Protein AF-X1G0Q8-F1 (afdb_monomer_lite)

Secondary structure (DSSP, 8-state):
--------HHHHHHHHHHHHHTT----HHHHHHHHHHHGGGGSTT-SS-TTS-HHHHHHHHHHHHHHHGGG---

Structure (mmCIF, N/CA/C/O backbone):
data_AF-X1G0Q8-F1
#
_entry.id   AF-X1G0Q8-F1
#
loop_
_atom_site.group_PDB
_atom_site.id
_atom_site.type_symbol
_atom_site.label_atom_id
_atom_site.label_alt_id
_atom_site.label_comp_id
_atom_site.label_asym_id
_atom_site.label_entity_id
_atom_site.label_seq_id
_atom_site.pdbx_PDB_ins_code
_atom_site.Cartn_x
_atom_site.Cartn_y
_atom_site.Cartn_z
_atom_site.occupancy
_atom_site.B_iso_or_equiv
_atom_site.auth_seq_id
_atom_site.auth_comp_id
_atom_site.auth_asym_id
_atom_site.auth_atom_id
_atom_site.pdbx_PDB_model_num
ATOM 1 N N . MET A 1 1 ? -18.126 -0.496 -18.658 1.00 33.50 1 MET A N 1
ATOM 2 C CA . MET A 1 1 ? -17.118 -1.573 -18.637 1.00 33.50 1 MET A CA 1
ATOM 3 C C . MET A 1 1 ? -16.742 -1.784 -17.188 1.00 33.50 1 MET A C 1
ATOM 5 O O . MET A 1 1 ? -16.095 -0.920 -16.618 1.00 33.50 1 MET A O 1
ATOM 9 N N . GLU A 1 2 ? -17.228 -2.856 -16.571 1.00 39.31 2 GLU A N 1
ATOM 10 C CA . GLU A 1 2 ? -16.733 -3.2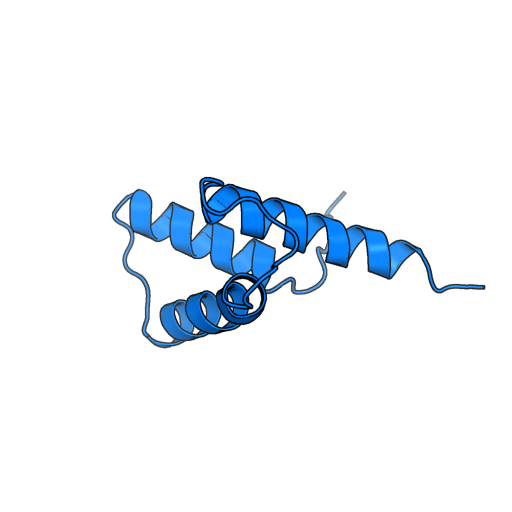64 -15.257 1.00 39.31 2 GLU A CA 1
ATOM 11 C C . GLU A 1 2 ? -15.389 -3.948 -15.492 1.00 39.31 2 GLU A C 1
ATOM 13 O O . GLU A 1 2 ? -15.332 -5.055 -16.030 1.00 39.31 2 GLU A O 1
ATOM 18 N N . ILE A 1 3 ? -14.297 -3.258 -15.167 1.00 51.72 3 ILE A N 1
ATOM 19 C CA . ILE A 1 3 ? -12.994 -3.906 -15.072 1.00 51.72 3 ILE A CA 1
ATOM 20 C C . ILE A 1 3 ? -13.109 -4.805 -13.844 1.00 51.72 3 ILE A C 1
ATOM 22 O O . ILE A 1 3 ? -13.014 -4.331 -12.715 1.00 51.72 3 ILE A O 1
ATOM 26 N N . LYS A 1 4 ? -13.388 -6.097 -14.049 1.00 44.47 4 LYS A N 1
ATOM 27 C CA . LYS A 1 4 ? -13.106 -7.110 -13.031 1.00 44.47 4 LYS A CA 1
ATOM 28 C C . LYS A 1 4 ? -11.591 -7.140 -12.883 1.00 44.47 4 LYS A C 1
ATOM 30 O O . LYS A 1 4 ? -10.922 -7.919 -13.553 1.00 44.47 4 LYS A O 1
ATOM 35 N N . THR A 1 5 ? -11.050 -6.237 -12.072 1.00 54.38 5 THR A N 1
ATOM 36 C CA . THR A 1 5 ? -9.676 -6.347 -11.600 1.00 54.38 5 THR A CA 1
ATOM 37 C C . THR A 1 5 ? -9.577 -7.701 -10.924 1.00 54.38 5 THR A C 1
ATOM 39 O O . THR A 1 5 ? -10.348 -7.998 -10.007 1.00 54.38 5 THR A O 1
ATOM 42 N N . MET A 1 6 ? -8.681 -8.546 -11.428 1.00 56.72 6 MET A N 1
ATOM 43 C CA . MET A 1 6 ? -8.267 -9.744 -10.715 1.00 56.72 6 MET A CA 1
ATOM 44 C C . MET A 1 6 ? -7.934 -9.350 -9.267 1.00 56.72 6 MET A C 1
ATOM 46 O O . MET A 1 6 ? -7.451 -8.231 -9.064 1.00 56.72 6 MET A O 1
ATOM 50 N N . PRO A 1 7 ? -8.210 -10.203 -8.264 1.00 72.44 7 PRO A N 1
ATOM 51 C CA . PRO A 1 7 ? -7.823 -9.910 -6.891 1.00 72.44 7 PRO A CA 1
ATOM 52 C C . PRO A 1 7 ? -6.329 -9.575 -6.854 1.00 72.44 7 PRO A C 1
ATOM 54 O O . PRO A 1 7 ? -5.490 -10.428 -7.136 1.00 72.44 7 PRO A O 1
ATOM 57 N N . ASN A 1 8 ? -6.014 -8.308 -6.592 1.00 87.50 8 ASN A N 1
ATOM 58 C CA . ASN A 1 8 ? -4.658 -7.787 -6.597 1.00 87.50 8 ASN A CA 1
ATOM 59 C C . ASN A 1 8 ? -4.364 -7.270 -5.199 1.00 87.50 8 ASN A C 1
ATOM 61 O O . ASN A 1 8 ? -4.829 -6.194 -4.812 1.00 87.50 8 ASN A O 1
ATOM 65 N N . ILE A 1 9 ? -3.586 -8.057 -4.460 1.00 92.62 9 ILE A N 1
ATOM 66 C CA . ILE A 1 9 ? -3.250 -7.780 -3.066 1.00 92.62 9 ILE A CA 1
ATOM 67 C C . ILE A 1 9 ? -2.597 -6.402 -2.897 1.00 92.62 9 ILE A C 1
ATOM 69 O O . ILE A 1 9 ? -2.838 -5.731 -1.900 1.00 92.62 9 ILE A O 1
ATOM 73 N N . PHE A 1 10 ? -1.846 -5.923 -3.896 1.00 94.19 10 PHE A N 1
ATOM 74 C CA . PHE A 1 10 ? -1.202 -4.611 -3.849 1.00 94.19 10 PHE A CA 1
ATOM 75 C C . PHE A 1 10 ? -2.215 -3.469 -3.988 1.00 94.19 10 PHE A C 1
ATOM 77 O O . PHE A 1 10 ? -2.153 -2.484 -3.249 1.00 94.19 10 PHE A O 1
ATOM 84 N N . ARG A 1 11 ? -3.204 -3.623 -4.880 1.00 94.19 11 ARG A N 1
ATOM 85 C CA . ARG A 1 11 ? -4.288 -2.643 -5.060 1.00 94.19 11 ARG A CA 1
ATOM 86 C C . ARG A 1 11 ? -5.185 -2.584 -3.825 1.00 94.19 11 ARG A C 1
ATOM 88 O O . ARG A 1 11 ? -5.553 -1.495 -3.388 1.00 94.19 11 ARG A O 1
ATOM 95 N N . GLU A 1 12 ? -5.501 -3.739 -3.250 1.00 94.62 12 GLU A N 1
ATOM 96 C CA . GLU A 1 12 ? -6.289 -3.832 -2.021 1.00 94.62 12 GLU A CA 1
ATOM 97 C C . GLU A 1 12 ? -5.533 -3.247 -0.819 1.00 94.62 12 GLU A C 1
ATOM 99 O O . GLU A 1 12 ? -6.080 -2.413 -0.096 1.00 94.62 12 GLU A O 1
ATOM 104 N N . ALA A 1 13 ? -4.246 -3.567 -0.658 1.00 95.44 13 ALA A N 1
ATOM 105 C CA . ALA A 1 13 ? -3.406 -2.976 0.380 1.00 95.44 13 ALA A CA 1
ATOM 106 C C . ALA A 1 13 ? -3.332 -1.447 0.267 1.00 95.44 13 ALA A C 1
ATOM 108 O O . ALA A 1 13 ? -3.460 -0.759 1.281 1.00 95.44 13 ALA A O 1
ATOM 109 N N . LYS A 1 14 ? -3.203 -0.896 -0.950 1.00 95.06 14 LYS A N 1
ATOM 110 C CA . LYS A 1 14 ? -3.233 0.559 -1.167 1.00 95.06 14 LYS A CA 1
ATOM 111 C C . LYS A 1 14 ? -4.560 1.166 -0.705 1.00 95.06 14 LYS A C 1
ATOM 113 O O . LYS A 1 14 ? -4.559 2.141 0.038 1.00 95.06 14 LYS A O 1
ATOM 118 N N . GLN A 1 15 ? -5.688 0.573 -1.091 1.00 95.00 15 GLN A N 1
ATOM 119 C CA . GLN A 1 15 ? -7.012 1.055 -0.680 1.00 95.00 15 GLN A CA 1
ATOM 120 C C . GLN A 1 15 ? -7.202 1.014 0.842 1.00 95.00 15 GLN A C 1
ATOM 122 O O . GLN A 1 15 ? -7.814 1.917 1.414 1.00 95.00 15 GLN A O 1
ATOM 127 N N . LEU A 1 16 ? -6.666 -0.009 1.514 1.00 96.19 16 LEU A N 1
ATOM 128 C CA . LEU A 1 16 ? -6.709 -0.117 2.972 1.00 96.19 16 LEU A CA 1
ATOM 129 C C . LEU A 1 16 ? -5.801 0.909 3.665 1.00 96.19 16 LEU A C 1
ATOM 131 O O . LEU A 1 16 ? -6.178 1.432 4.717 1.00 96.19 16 LEU A O 1
ATOM 135 N N . LEU A 1 17 ? -4.646 1.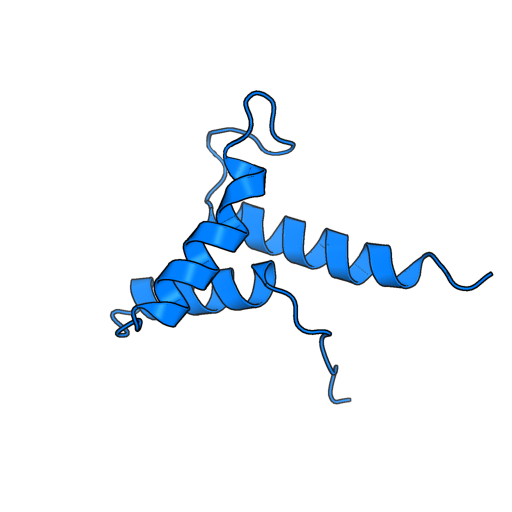238 3.077 1.00 94.56 17 LEU A N 1
ATOM 136 C CA . LEU A 1 17 ? -3.803 2.342 3.542 1.00 94.56 17 LEU A CA 1
ATOM 137 C C . LEU A 1 17 ? -4.509 3.689 3.370 1.00 94.56 17 LEU A C 1
ATOM 139 O O . LEU A 1 17 ? -4.626 4.422 4.346 1.00 94.56 17 LEU A O 1
ATOM 143 N N . ASP A 1 18 ? -5.079 3.962 2.194 1.00 95.00 18 ASP A N 1
ATOM 144 C CA . ASP A 1 18 ? -5.838 5.191 1.926 1.00 95.00 18 ASP A CA 1
ATOM 145 C C . ASP A 1 18 ? -7.024 5.330 2.908 1.00 95.00 18 ASP A C 1
ATOM 147 O O . ASP A 1 18 ? -7.260 6.393 3.488 1.00 95.00 18 ASP A O 1
ATOM 151 N N . LYS A 1 19 ? -7.743 4.225 3.169 1.00 95.19 19 LYS A N 1
ATOM 152 C CA . LYS A 1 19 ? -8.814 4.143 4.178 1.00 95.19 19 LYS A CA 1
ATOM 153 C C . LYS A 1 19 ? -8.295 4.492 5.571 1.00 95.19 19 LYS A C 1
ATOM 155 O O . LYS A 1 19 ? -8.946 5.263 6.277 1.00 95.19 19 LYS A O 1
ATOM 160 N N . ARG A 1 20 ? -7.160 3.920 5.981 1.00 93.81 20 ARG A N 1
ATOM 161 C CA . ARG A 1 20 ? -6.541 4.176 7.290 1.00 93.81 20 ARG A CA 1
ATOM 162 C C . ARG A 1 20 ? -6.110 5.636 7.423 1.00 93.81 20 ARG A C 1
ATOM 164 O O . ARG A 1 20 ? -6.384 6.252 8.451 1.00 93.81 20 ARG A O 1
ATOM 171 N N . ASP A 1 21 ? -5.488 6.190 6.390 1.00 93.31 21 ASP A N 1
ATOM 172 C CA . ASP A 1 21 ? -4.960 7.556 6.384 1.00 93.31 21 ASP A CA 1
ATOM 173 C C . ASP A 1 21 ? -6.094 8.603 6.379 1.00 93.31 21 ASP A C 1
ATOM 175 O O . ASP A 1 21 ? -5.965 9.667 6.984 1.00 93.31 21 ASP A O 1
ATOM 179 N N . ALA A 1 22 ? -7.265 8.261 5.828 1.00 96.31 22 ALA A N 1
ATOM 180 C CA . ALA A 1 22 ? -8.506 9.031 5.968 1.00 96.31 22 ALA A CA 1
ATOM 181 C C . ALA A 1 22 ? -9.187 8.899 7.355 1.00 96.31 22 ALA A C 1
ATOM 183 O O . ALA A 1 22 ? -10.283 9.426 7.563 1.00 96.31 22 ALA A O 1
ATOM 184 N N . GLY A 1 23 ? -8.576 8.186 8.309 1.00 95.81 23 GLY A N 1
ATOM 185 C CA . GLY A 1 23 ? -9.116 7.948 9.654 1.00 95.81 23 GLY A CA 1
ATOM 186 C C . GLY A 1 23 ? -10.090 6.767 9.752 1.00 95.81 23 GLY A C 1
ATOM 187 O O . GLY A 1 23 ? -10.756 6.588 10.776 1.00 95.81 23 GLY A O 1
ATOM 188 N N . GLY A 1 24 ? -10.196 5.953 8.702 1.00 95.50 24 GLY A N 1
ATOM 189 C CA . GLY A 1 24 ? -10.989 4.731 8.690 1.00 95.50 24 GLY A CA 1
ATOM 190 C C . GLY A 1 24 ? -10.376 3.632 9.559 1.00 95.50 24 GLY A C 1
ATOM 191 O O . GLY A 1 24 ? -9.160 3.482 9.663 1.00 95.50 24 GLY A O 1
ATOM 192 N N . LYS A 1 25 ? -11.231 2.819 10.187 1.00 96.12 25 LYS A N 1
ATOM 193 C CA . LYS A 1 25 ? -10.785 1.655 10.965 1.00 96.12 25 LYS A CA 1
ATOM 194 C C . LYS A 1 25 ? -10.427 0.505 10.031 1.00 96.12 25 LYS A C 1
ATOM 196 O O . LYS A 1 25 ? -11.228 0.172 9.157 1.00 96.12 25 LYS A O 1
ATOM 201 N N . ILE A 1 26 ? -9.282 -0.123 10.277 1.00 96.44 26 ILE A N 1
ATOM 202 C CA . ILE A 1 26 ? -8.892 -1.380 9.639 1.00 96.44 26 ILE A CA 1
ATOM 203 C C . ILE A 1 26 ? -9.041 -2.549 10.615 1.00 96.44 26 ILE A C 1
ATOM 205 O O . ILE A 1 26 ? -8.793 -2.395 11.814 1.00 96.44 26 ILE A O 1
ATOM 209 N N . THR A 1 27 ? -9.494 -3.699 10.124 1.00 97.12 27 THR A N 1
ATOM 210 C CA . THR A 1 27 ? -9.554 -4.940 10.907 1.00 97.12 27 THR A CA 1
ATOM 211 C C . THR A 1 27 ? -8.172 -5.587 11.012 1.00 97.12 27 THR A C 1
ATOM 213 O O . THR A 1 27 ? -7.217 -5.170 10.357 1.00 97.12 27 THR A O 1
ATOM 216 N N . TRP A 1 28 ? -8.052 -6.622 11.848 1.00 95.94 28 TRP A N 1
ATOM 217 C CA . TRP A 1 28 ? -6.814 -7.396 11.930 1.00 95.94 28 TRP A CA 1
ATOM 218 C C . TRP A 1 28 ? -6.484 -8.098 10.608 1.00 95.94 28 TRP A C 1
ATOM 220 O O . TRP A 1 28 ? -5.338 -8.055 10.178 1.00 95.94 28 TRP A O 1
ATOM 230 N N . ASP A 1 29 ? -7.482 -8.672 9.937 1.00 96.44 29 ASP A N 1
ATOM 231 C CA . ASP A 1 29 ? -7.286 -9.360 8.656 1.00 96.44 29 ASP A CA 1
ATOM 232 C C . ASP A 1 29 ? -6.862 -8.375 7.554 1.00 96.44 29 ASP A C 1
ATOM 234 O O . ASP A 1 29 ? -5.922 -8.644 6.811 1.00 96.44 29 ASP A O 1
ATOM 238 N N . GLU A 1 30 ? -7.474 -7.184 7.511 1.00 96.19 30 GLU A N 1
ATOM 239 C CA . GLU A 1 30 ? -7.067 -6.092 6.612 1.00 96.19 30 GLU A CA 1
ATOM 240 C C . GLU A 1 30 ? -5.617 -5.648 6.893 1.00 96.19 30 GLU A C 1
ATOM 242 O O . GLU A 1 30 ? -4.838 -5.400 5.974 1.00 96.19 30 GLU A O 1
ATOM 247 N N . PHE A 1 31 ? -5.221 -5.586 8.168 1.00 94.75 31 PHE A N 1
ATOM 248 C CA . PHE A 1 31 ? -3.844 -5.281 8.554 1.00 94.75 31 PHE A CA 1
ATOM 249 C C . PHE A 1 31 ? -2.852 -6.380 8.138 1.00 94.75 31 PHE A C 1
ATOM 251 O O . PHE A 1 31 ? -1.746 -6.066 7.695 1.00 94.75 31 PHE A O 1
ATOM 258 N N . GLN A 1 32 ? -3.229 -7.657 8.250 1.00 96.06 32 GLN A N 1
ATOM 259 C CA . GLN A 1 32 ? -2.407 -8.771 7.767 1.00 96.06 32 GLN A CA 1
ATOM 260 C C . GLN A 1 32 ? -2.217 -8.709 6.247 1.00 96.06 32 GLN A C 1
ATOM 262 O O . GLN A 1 32 ? -1.087 -8.854 5.787 1.00 96.06 32 GLN A O 1
ATOM 267 N N . LEU A 1 33 ? -3.275 -8.391 5.493 1.00 95.00 33 LEU A N 1
ATOM 268 C CA . LEU A 1 33 ? -3.203 -8.218 4.039 1.00 95.00 33 LEU A CA 1
ATOM 269 C C . LEU A 1 33 ? -2.233 -7.098 3.647 1.00 95.00 33 LEU A C 1
ATOM 271 O O . LEU A 1 33 ? -1.406 -7.285 2.755 1.00 95.00 33 LEU A O 1
ATOM 275 N N . ILE A 1 34 ? -2.284 -5.954 4.344 1.00 93.88 34 ILE A N 1
ATOM 276 C CA . ILE A 1 34 ? -1.307 -4.875 4.142 1.00 93.88 34 ILE A CA 1
ATOM 277 C C . ILE A 1 34 ? 0.114 -5.405 4.366 1.00 93.88 34 ILE A C 1
ATOM 279 O O . ILE A 1 34 ? 0.969 -5.212 3.509 1.00 93.88 34 ILE A O 1
ATOM 283 N N . ASN A 1 35 ? 0.382 -6.084 5.485 1.00 93.31 35 ASN A N 1
ATOM 284 C CA . ASN A 1 35 ? 1.732 -6.578 5.776 1.00 93.31 35 ASN A CA 1
ATOM 285 C C . ASN A 1 35 ? 2.238 -7.565 4.720 1.00 93.31 35 ASN A C 1
ATOM 287 O O . ASN A 1 35 ? 3.402 -7.487 4.333 1.00 93.31 35 ASN A O 1
ATOM 291 N N . GLU A 1 36 ? 1.376 -8.461 4.241 1.00 93.69 36 GLU A N 1
ATOM 292 C CA . GLU A 1 36 ? 1.715 -9.408 3.179 1.00 93.69 36 GLU A CA 1
ATOM 293 C C . GLU A 1 36 ? 2.084 -8.682 1.876 1.00 93.69 36 GLU A C 1
ATOM 295 O O . GLU A 1 36 ? 3.121 -8.976 1.278 1.00 93.69 36 GLU A O 1
ATOM 300 N N . ALA A 1 37 ? 1.309 -7.663 1.491 1.00 92.12 37 ALA A N 1
ATOM 301 C CA . ALA A 1 37 ? 1.583 -6.845 0.309 1.00 92.12 37 ALA A CA 1
ATOM 302 C C . ALA A 1 37 ? 2.888 -6.032 0.406 1.00 92.12 37 ALA A C 1
ATOM 304 O O . ALA A 1 37 ? 3.461 -5.669 -0.619 1.00 92.12 37 ALA A O 1
ATOM 305 N N . LEU A 1 38 ? 3.373 -5.744 1.618 1.00 90.62 38 LEU A N 1
ATOM 306 C CA . LEU A 1 38 ? 4.622 -5.008 1.842 1.00 90.62 38 LEU A CA 1
ATOM 307 C C 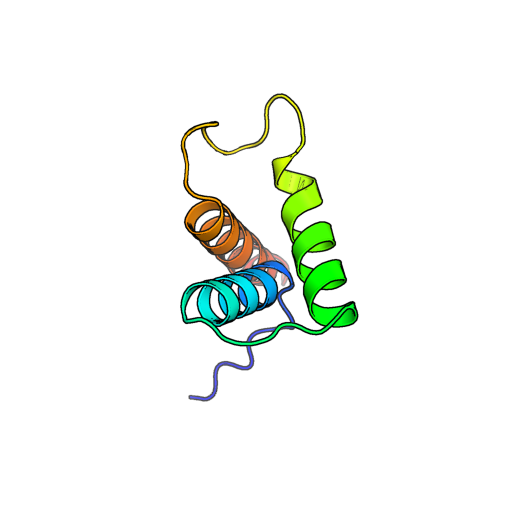. LEU A 1 38 ? 5.868 -5.904 1.878 1.00 90.62 38 LEU A C 1
ATOM 309 O O . LEU A 1 38 ? 6.979 -5.381 1.781 1.00 90.62 38 LEU A O 1
ATOM 313 N N . LEU A 1 39 ? 5.729 -7.233 1.976 1.00 88.69 39 LEU A N 1
ATOM 314 C CA . LEU A 1 39 ? 6.877 -8.154 1.998 1.00 88.69 39 LEU A CA 1
ATOM 315 C C . LEU A 1 39 ? 7.846 -7.956 0.816 1.00 88.69 39 LEU A C 1
ATOM 317 O O . LEU A 1 39 ? 9.053 -7.914 1.062 1.00 88.69 39 LEU A O 1
ATOM 321 N N . PRO A 1 40 ? 7.383 -7.770 -0.440 1.00 84.25 40 PRO A N 1
ATOM 322 C CA . PRO A 1 40 ? 8.276 -7.540 -1.577 1.00 84.25 40 PRO A CA 1
ATOM 323 C C . PRO A 1 40 ? 9.068 -6.228 -1.492 1.00 84.25 40 PRO A C 1
ATOM 325 O O . PRO A 1 40 ? 10.130 -6.117 -2.100 1.00 84.25 40 PRO A O 1
ATOM 328 N N . LEU A 1 41 ? 8.574 -5.244 -0.736 1.00 83.69 41 LEU A N 1
ATOM 329 C CA . LEU A 1 41 ? 9.235 -3.949 -0.553 1.00 83.69 41 LEU A CA 1
ATOM 330 C C . LEU A 1 41 ? 10.340 -3.998 0.506 1.00 83.69 41 LEU A C 1
ATOM 332 O O . LEU A 1 41 ? 11.181 -3.109 0.554 1.00 83.69 41 LEU A O 1
ATOM 336 N N . ASN A 1 42 ? 10.357 -5.038 1.341 1.00 80.25 42 ASN A N 1
ATOM 337 C CA . ASN A 1 42 ? 11.281 -5.156 2.466 1.00 80.25 42 ASN A CA 1
ATOM 338 C C . ASN A 1 42 ? 12.587 -5.895 2.107 1.00 80.25 42 ASN A C 1
ATOM 340 O O . ASN A 1 42 ? 13.389 -6.211 2.987 1.00 80.25 42 ASN A O 1
ATOM 344 N N . PHE A 1 43 ? 12.800 -6.217 0.826 1.00 77.88 43 PHE A N 1
ATOM 345 C CA . PHE A 1 43 ? 14.033 -6.851 0.368 1.00 77.88 43 PHE A CA 1
ATOM 346 C C . PHE A 1 43 ? 15.157 -5.814 0.230 1.00 77.88 43 PHE A C 1
ATOM 348 O O . PHE A 1 43 ? 14.957 -4.784 -0.421 1.00 77.88 43 PHE A O 1
ATOM 355 N N . PRO A 1 44 ? 16.363 -6.078 0.775 1.00 67.69 44 PRO A N 1
ATOM 356 C CA . PRO A 1 44 ? 17.527 -5.261 0.462 1.00 67.69 44 PRO A CA 1
ATOM 357 C C . PRO A 1 44 ? 17.758 -5.329 -1.053 1.00 67.69 44 PRO A C 1
ATOM 359 O O . PRO A 1 44 ? 17.791 -6.423 -1.615 1.00 67.69 44 PRO A O 1
ATOM 362 N N . TYR A 1 45 ? 17.886 -4.167 -1.702 1.00 67.25 45 TYR A N 1
ATOM 363 C CA . TYR A 1 45 ? 17.903 -4.002 -3.168 1.00 67.25 45 TYR A CA 1
ATOM 364 C C . TYR A 1 45 ? 16.554 -4.219 -3.875 1.00 67.25 45 TYR A C 1
ATOM 366 O O . TYR A 1 45 ? 16.524 -4.641 -5.034 1.00 67.25 45 TYR A O 1
ATOM 374 N N . GLY A 1 46 ? 15.440 -3.932 -3.197 1.00 68.94 46 GLY A N 1
ATOM 375 C CA . GLY A 1 46 ? 14.115 -3.907 -3.815 1.00 68.94 46 GLY A CA 1
ATOM 376 C C . GLY A 1 46 ? 14.049 -3.010 -5.067 1.00 68.94 46 GLY A C 1
ATOM 377 O O . GLY A 1 46 ? 14.895 -2.135 -5.262 1.00 68.94 46 GLY A O 1
ATOM 378 N N . PRO A 1 47 ? 13.044 -3.207 -5.938 1.00 73.81 47 PRO A N 1
ATOM 379 C CA . PRO A 1 47 ? 12.954 -2.513 -7.226 1.00 73.81 47 PRO A CA 1
ATOM 380 C C . PRO A 1 47 ? 12.634 -1.012 -7.114 1.00 73.81 47 PRO A C 1
ATOM 382 O O . PRO A 1 47 ? 12.618 -0.324 -8.133 1.00 73.81 47 PRO A O 1
ATOM 385 N N . PHE A 1 48 ? 12.385 -0.504 -5.904 1.00 82.25 48 PHE A N 1
ATOM 386 C CA . PHE A 1 48 ? 11.968 0.872 -5.651 1.00 82.25 48 PHE A CA 1
ATOM 387 C C . PHE A 1 48 ? 13.005 1.638 -4.817 1.00 82.25 48 PHE A C 1
ATOM 389 O O . PHE A 1 48 ? 13.667 1.039 -3.967 1.00 82.25 48 PHE A O 1
ATOM 396 N N . PRO A 1 49 ? 13.142 2.962 -5.023 1.00 81.19 49 PRO A N 1
ATOM 397 C CA . PRO A 1 49 ? 13.947 3.819 -4.156 1.00 81.19 49 PRO A CA 1
ATOM 398 C C . PRO A 1 49 ? 13.454 3.787 -2.702 1.00 81.19 49 PRO A C 1
ATOM 400 O O . PRO A 1 49 ? 12.249 3.794 -2.465 1.00 81.19 49 PRO A O 1
ATOM 403 N N . GLU A 1 50 ? 14.370 3.847 -1.729 1.00 77.94 50 GLU A N 1
ATOM 404 C CA . GLU A 1 50 ? 14.029 3.842 -0.291 1.00 77.94 50 GLU A CA 1
ATOM 405 C C . GLU A 1 50 ? 13.131 5.021 0.133 1.00 77.94 50 GLU A C 1
ATOM 407 O O . GLU A 1 50 ? 12.375 4.911 1.094 1.00 77.94 50 GLU A O 1
ATOM 412 N N . GLU A 1 51 ? 13.195 6.145 -0.587 1.00 84.38 51 GLU A N 1
ATOM 413 C CA . GLU A 1 51 ? 12.404 7.352 -0.308 1.00 84.38 51 GLU A CA 1
ATOM 414 C C . GLU A 1 51 ? 11.013 7.345 -0.966 1.00 84.38 51 GLU A C 1
ATOM 416 O O . GLU A 1 51 ? 10.218 8.257 -0.727 1.00 84.38 51 GLU A O 1
ATOM 421 N N . MET A 1 52 ? 10.701 6.349 -1.804 1.00 86.12 52 MET A N 1
ATOM 422 C CA . MET A 1 52 ? 9.410 6.288 -2.486 1.00 86.12 52 MET A CA 1
ATOM 423 C C . MET A 1 52 ? 8.283 5.998 -1.476 1.00 86.12 52 MET A C 1
ATOM 425 O O . MET A 1 52 ? 8.401 5.069 -0.669 1.00 86.12 52 MET A O 1
ATOM 429 N N . PRO A 1 53 ? 7.167 6.754 -1.502 1.00 91.12 53 PRO A N 1
ATOM 430 C CA . PRO A 1 53 ? 6.033 6.486 -0.630 1.00 91.12 53 PRO A CA 1
ATOM 431 C C . PRO A 1 53 ? 5.485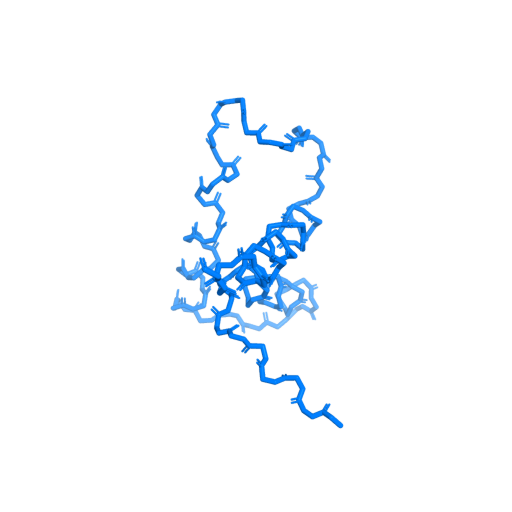 5.074 -0.842 1.00 91.12 53 PRO A C 1
ATOM 433 O O . PRO A 1 53 ? 5.241 4.651 -1.968 1.00 91.12 53 PRO A O 1
ATOM 436 N N . ILE A 1 54 ? 5.192 4.368 0.252 1.00 90.38 54 ILE A N 1
ATOM 437 C CA . ILE A 1 54 ? 4.658 2.995 0.219 1.00 90.38 54 ILE A CA 1
ATOM 438 C C . ILE A 1 54 ? 3.421 2.873 -0.688 1.00 90.38 54 ILE A C 1
ATOM 440 O O . ILE A 1 54 ? 3.271 1.882 -1.399 1.00 90.38 54 ILE A O 1
ATOM 444 N N . GLY A 1 55 ? 2.541 3.880 -0.680 1.00 90.69 55 GLY A N 1
ATOM 445 C CA . GLY A 1 55 ? 1.353 3.904 -1.536 1.00 90.69 55 GLY A CA 1
ATOM 446 C C . GLY A 1 55 ? 1.680 3.919 -3.034 1.00 90.69 55 GLY A C 1
ATOM 447 O O . GLY A 1 55 ? 0.982 3.255 -3.797 1.00 90.69 55 GLY A O 1
ATOM 448 N N . GLU A 1 56 ? 2.749 4.612 -3.438 1.00 90.62 56 GLU A N 1
ATOM 449 C CA . GLU A 1 56 ? 3.235 4.634 -4.826 1.00 90.62 56 GLU A CA 1
ATOM 450 C C . GLU A 1 56 ? 3.884 3.294 -5.195 1.00 90.62 56 GLU A C 1
ATOM 452 O O . GLU A 1 56 ? 3.558 2.724 -6.234 1.00 90.62 56 GLU A O 1
ATOM 457 N N . CYS A 1 57 ? 4.696 2.716 -4.300 1.00 91.88 57 CYS A N 1
ATOM 458 C CA . CYS A 1 57 ? 5.268 1.380 -4.498 1.00 91.88 57 CYS A CA 1
ATOM 459 C C . CYS A 1 57 ? 4.182 0.309 -4.719 1.00 91.88 57 CYS A C 1
ATOM 461 O O . CYS A 1 57 ? 4.313 -0.555 -5.586 1.00 91.88 57 CYS A O 1
ATOM 463 N N . LEU A 1 58 ? 3.096 0.355 -3.938 1.00 92.62 58 LEU A N 1
ATOM 464 C CA . LEU A 1 58 ? 1.966 -0.570 -4.073 1.00 92.62 58 LEU A CA 1
ATOM 465 C C . LEU A 1 58 ? 1.188 -0.358 -5.376 1.00 92.62 58 LEU A C 1
ATOM 467 O O . LEU A 1 58 ? 0.718 -1.331 -5.961 1.00 92.62 58 LEU A O 1
ATOM 471 N N . GLU A 1 59 ? 1.049 0.883 -5.841 1.00 92.06 59 GLU A N 1
ATOM 472 C CA . GLU A 1 59 ? 0.405 1.183 -7.123 1.00 92.06 59 GLU A CA 1
ATOM 473 C C . GLU A 1 59 ? 1.216 0.636 -8.303 1.00 92.06 59 GLU A C 1
ATOM 475 O O . GLU A 1 59 ? 0.659 -0.012 -9.193 1.00 92.06 59 GLU A O 1
ATOM 480 N N . ASP A 1 60 ? 2.537 0.805 -8.267 1.00 90.31 60 ASP A N 1
ATOM 481 C CA . ASP A 1 60 ? 3.429 0.264 -9.288 1.00 90.31 60 ASP A CA 1
ATOM 482 C C . ASP A 1 60 ? 3.464 -1.266 -9.280 1.00 90.31 60 ASP A C 1
ATOM 484 O O . ASP A 1 60 ? 3.361 -1.883 -10.342 1.00 90.31 60 ASP A O 1
ATOM 488 N N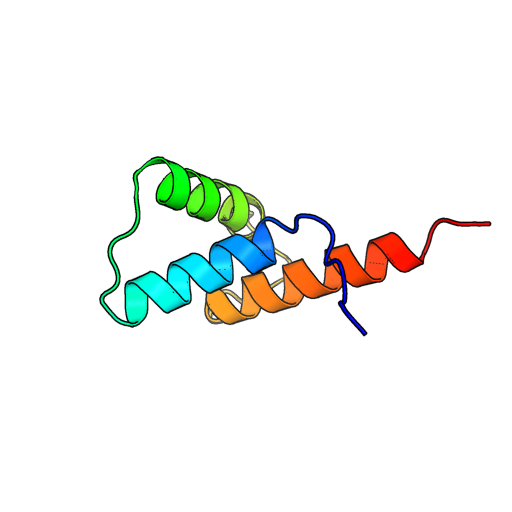 . LEU A 1 61 ? 3.526 -1.901 -8.105 1.00 89.81 61 LEU A N 1
ATOM 489 C CA . LEU A 1 61 ? 3.401 -3.358 -7.993 1.00 89.81 61 LEU A CA 1
ATOM 490 C C . LEU A 1 61 ? 2.049 -3.857 -8.505 1.00 89.81 61 LEU A C 1
ATOM 492 O O . LEU A 1 61 ? 1.994 -4.862 -9.218 1.00 89.81 61 LEU A O 1
ATOM 496 N N . ALA A 1 62 ? 0.964 -3.149 -8.180 1.00 91.06 62 ALA A N 1
ATOM 497 C CA . ALA A 1 62 ? -0.360 -3.501 -8.664 1.00 91.06 62 ALA A CA 1
ATOM 498 C C . ALA A 1 62 ? -0.407 -3.481 -10.196 1.00 91.06 62 ALA A C 1
A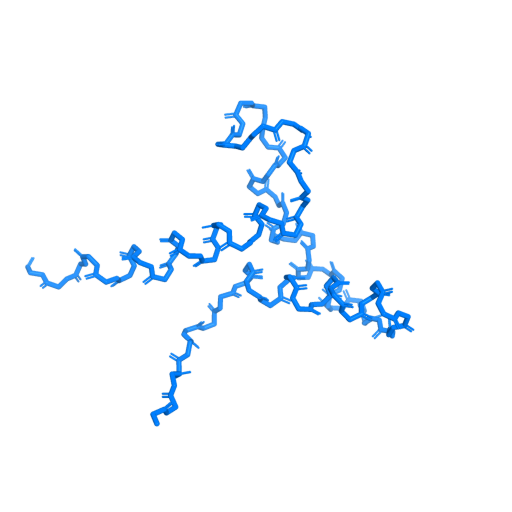TOM 500 O O . ALA A 1 62 ? -0.867 -4.447 -10.808 1.00 91.06 62 ALA A O 1
ATOM 501 N N . ARG A 1 63 ? 0.138 -2.423 -10.802 1.00 89.12 63 ARG A N 1
ATOM 502 C CA . ARG A 1 63 ? 0.244 -2.279 -12.254 1.00 89.12 63 ARG A CA 1
ATOM 503 C C . ARG A 1 63 ? 1.103 -3.378 -12.883 1.00 89.12 63 ARG A C 1
ATOM 505 O O . ARG A 1 63 ? 0.665 -3.982 -13.854 1.00 89.12 63 ARG A O 1
ATOM 512 N N . ILE A 1 64 ? 2.270 -3.693 -12.314 1.00 87.06 64 ILE A N 1
ATOM 513 C CA . ILE A 1 64 ? 3.152 -4.765 -12.811 1.00 87.06 64 ILE A CA 1
ATOM 514 C C . ILE A 1 64 ? 2.422 -6.113 -12.845 1.00 87.06 64 ILE A C 1
ATOM 516 O O . ILE A 1 64 ? 2.542 -6.846 -13.824 1.00 87.06 64 ILE A O 1
ATOM 520 N N . VAL A 1 65 ? 1.657 -6.447 -11.801 1.00 85.25 65 VAL A N 1
ATOM 521 C CA . VAL A 1 65 ? 0.880 -7.699 -11.756 1.00 85.25 65 VAL A CA 1
ATOM 522 C C . VAL A 1 65 ? -0.233 -7.708 -12.803 1.00 85.25 65 VAL A C 1
ATOM 524 O O . VAL A 1 65 ? -0.423 -8.710 -13.489 1.00 85.25 65 VAL A O 1
ATOM 527 N N . GLU A 1 66 ? -0.956 -6.601 -12.949 1.00 85.38 66 GLU A N 1
ATOM 528 C CA . GLU A 1 66 ? -2.074 -6.486 -13.894 1.00 85.38 66 GLU A CA 1
ATOM 529 C C . GLU A 1 66 ? -1.612 -6.509 -15.358 1.00 85.38 66 GLU A C 1
ATOM 531 O O . GLU A 1 66 ? -2.238 -7.138 -16.214 1.00 85.38 66 GLU A O 1
ATOM 536 N N . GLU A 1 67 ? -0.493 -5.852 -15.651 1.00 81.38 67 GLU A N 1
ATOM 537 C CA . GLU A 1 67 ? 0.108 -5.825 -16.984 1.00 81.38 67 GLU A CA 1
ATOM 538 C C . GLU A 1 67 ? 0.858 -7.131 -17.291 1.00 81.38 67 GLU A C 1
ATOM 540 O O . GLU A 1 67 ? 0.802 -7.622 -18.419 1.00 81.38 67 GLU A O 1
ATOM 545 N N . GLY A 1 68 ? 1.494 -7.749 -16.291 1.00 64.44 68 GLY A N 1
ATOM 546 C CA . GLY A 1 68 ? 2.165 -9.046 -16.414 1.00 64.44 68 GLY A CA 1
ATOM 547 C C . GLY A 1 68 ? 1.208 -10.207 -16.712 1.00 64.44 68 GLY A C 1
ATOM 548 O O . GLY A 1 68 ? 1.568 -11.121 -17.455 1.00 64.44 68 GLY A O 1
ATOM 549 N N . ASP A 1 69 ? -0.033 -10.143 -16.221 1.00 54.94 69 ASP A N 1
ATOM 550 C CA . ASP A 1 69 ? -1.095 -11.110 -16.547 1.00 54.94 69 ASP A CA 1
ATOM 551 C C . ASP A 1 69 ? -1.601 -10.970 -18.000 1.00 54.94 69 ASP A C 1
ATOM 553 O O . ASP A 1 69 ? -2.132 -11.910 -18.595 1.00 54.94 69 ASP A O 1
ATOM 557 N N . SER A 1 70 ? -1.350 -9.823 -18.640 1.00 52.75 70 SER A N 1
ATOM 558 C CA . SER A 1 70 ? -1.692 -9.595 -20.051 1.00 52.75 70 SER A CA 1
ATOM 559 C C . SER A 1 70 ? -0.693 -10.232 -21.036 1.00 52.75 70 SER A C 1
ATOM 561 O O . SER A 1 70 ? -0.917 -10.189 -22.247 1.00 52.75 70 SER A O 1
ATOM 563 N N . GLY A 1 71 ? 0.400 -10.835 -20.545 1.00 47.12 71 GLY A N 1
ATOM 564 C CA . GLY A 1 71 ? 1.535 -11.294 -21.356 1.00 47.12 71 GLY A CA 1
ATOM 565 C C . GLY A 1 71 ? 1.654 -12.800 -21.624 1.00 47.12 71 GLY A C 1
ATOM 566 O O . GLY A 1 71 ? 2.553 -13.185 -22.367 1.00 47.12 71 GLY A O 1
ATOM 567 N N . ASN A 1 72 ? 0.791 -13.666 -21.074 1.00 43.91 72 ASN A N 1
ATOM 568 C CA . ASN A 1 72 ? 0.926 -15.125 -21.237 1.00 43.91 72 ASN A CA 1
ATOM 569 C C . ASN A 1 72 ? -0.347 -15.803 -21.780 1.00 43.91 72 ASN A C 1
ATOM 571 O O . ASN A 1 72 ? -0.983 -16.631 -21.127 1.00 43.91 72 ASN A O 1
ATOM 575 N N . ARG A 1 73 ? -0.715 -15.437 -23.012 1.00 47.94 73 ARG A N 1
ATOM 576 C CA . ARG A 1 73 ? -1.571 -16.239 -23.901 1.00 47.94 73 ARG A CA 1
ATOM 577 C C . ARG A 1 73 ? -0.956 -16.247 -25.300 1.00 47.94 73 ARG A C 1
ATOM 579 O O . ARG A 1 73 ? -1.408 -15.498 -26.161 1.00 47.94 73 ARG A O 1
ATOM 586 N N . ASN A 1 74 ? 0.086 -17.047 -25.509 1.00 40.41 74 ASN A N 1
ATOM 587 C CA . ASN A 1 74 ? 0.463 -17.531 -26.840 1.00 40.41 74 ASN A CA 1
ATOM 588 C C . ASN A 1 74 ? 1.239 -18.842 -26.746 1.00 40.41 74 ASN A C 1
ATOM 590 O O . ASN A 1 74 ? 2.258 -18.859 -26.024 1.00 40.41 74 ASN A O 1
#

Foldseek 3Di:
DPPPQDPQLLVLLLVLVVCVVVVHDDDPVNVVSNVVLCVQVPDDVRPDDPPDDSSVVSVVSSVCVRVVVVPPDD

Sequence (74 aa):
MEIKTMPNIFREAKQLLDKRDAGGKITWDEFQLINEALLPLNFPYGPFPEEMPIGECLEDLARIVEEGDSGNRN

pLDDT: mean 82.15, std 17.31, range [33.5, 97.12]

Radius of gyration: 13.51 Å; chains: 1; bounding box: 35×27×39 Å

Organism: NCBI:txid412755